Protein AF-A0A951EJZ8-F1 (afdb_monomer_lite)

pLDDT: mean 74.75, std 14.31, range [41.56, 90.31]

Sequence (87 aa):
LHVFDEQMQRAGFQLTRYADDWLCVCRTREEAERALASARAVLEGQLGLRIHPEKTRIVHVALLTELTTEFRQAVGGVMGVTASLST

Secondary structure (DSSP, 8-state):
-HHHHHHHHHTT-EEEEETTEEEEEESSHHHHHHHHHHHHHHHTTTS--EE-TTT-EEEEGGG--SS-TTGGGT-SS-EEEEEEEE-

Foldseek 3Di:
DVQLVVQLVVVVWDWDDDPQKIKTWAADPVRQVVSVVSSCCCQCVPVVWDWDPVQWDWAFVVPPPPPDPVVNVVDDGTIMIIIGIDD

Radius of gyration: 12.14 Å; chains: 1; bounding box: 29×28×28 Å

Structure (mmCIF, N/CA/C/O backbone):
data_AF-A0A951EJZ8-F1
#
_entry.id   AF-A0A951EJZ8-F1
#
loop_
_atom_site.group_PDB
_atom_site.id
_atom_site.type_symbol
_atom_site.label_atom_id
_atom_site.label_alt_id
_atom_site.label_comp_id
_atom_site.label_asym_id
_atom_site.label_entity_id
_atom_site.label_seq_id
_atom_site.pdbx_PDB_ins_code
_atom_site.Cartn_x
_atom_site.Cartn_y
_atom_site.Cartn_z
_atom_site.occupancy
_atom_site.B_iso_or_equiv
_atom_site.auth_seq_id
_atom_site.auth_comp_id
_atom_site.auth_asym_id
_atom_site.auth_atom_id
_atom_site.pdbx_PDB_model_num
ATOM 1 N N . LEU A 1 1 ? -7.719 -0.504 11.533 1.00 69.06 1 LEU A N 1
ATOM 2 C CA . LEU A 1 1 ? -7.210 -0.599 10.142 1.00 69.06 1 LEU A CA 1
ATOM 3 C C . LEU A 1 1 ? -8.024 -1.516 9.218 1.00 69.06 1 LEU A C 1
ATOM 5 O O . LEU A 1 1 ? -7.713 -1.566 8.040 1.00 69.06 1 LEU A O 1
ATOM 9 N N . HIS A 1 2 ? -9.108 -2.161 9.674 1.00 79.81 2 HIS A N 1
ATOM 10 C CA . HIS A 1 2 ? -9.902 -3.056 8.816 1.00 79.81 2 HIS A CA 1
ATOM 11 C C . HIS A 1 2 ? -10.457 -2.378 7.545 1.00 79.81 2 HIS A C 1
ATOM 13 O O . HIS A 1 2 ? -10.371 -2.942 6.463 1.00 79.81 2 HIS A O 1
ATOM 19 N N . VAL A 1 3 ? -10.916 -1.124 7.657 1.00 83.75 3 VAL A N 1
ATOM 20 C CA . VAL A 1 3 ? -11.406 -0.322 6.518 1.00 83.75 3 VAL A CA 1
ATOM 21 C C . VAL A 1 3 ? -10.329 -0.123 5.444 1.00 83.75 3 VAL A C 1
ATOM 23 O O . VAL A 1 3 ? -10.634 -0.156 4.258 1.00 83.75 3 VAL A O 1
ATOM 26 N N . PHE A 1 4 ? -9.063 0.050 5.838 1.00 86.19 4 PHE A N 1
ATOM 27 C CA . PHE A 1 4 ? -7.953 0.170 4.890 1.00 86.19 4 PHE A CA 1
ATOM 28 C C . PHE A 1 4 ? -7.737 -1.132 4.114 1.00 86.19 4 PHE A C 1
ATOM 30 O O . PHE A 1 4 ? -7.653 -1.099 2.887 1.0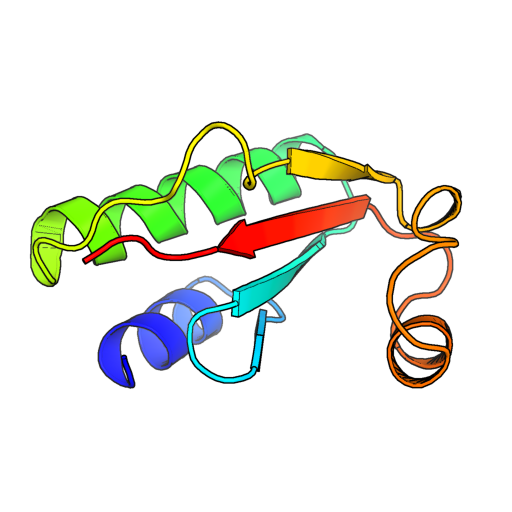0 86.19 4 PHE A O 1
ATOM 37 N N . ASP A 1 5 ? -7.725 -2.266 4.820 1.00 85.25 5 ASP A N 1
ATOM 38 C CA . ASP A 1 5 ? -7.549 -3.585 4.208 1.00 85.25 5 ASP A CA 1
ATOM 39 C C . ASP A 1 5 ? -8.660 -3.859 3.171 1.00 85.25 5 ASP A C 1
ATOM 41 O O . ASP A 1 5 ? -8.373 -4.247 2.038 1.00 85.25 5 ASP A O 1
ATOM 45 N N . GLU A 1 6 ? -9.922 -3.570 3.512 1.00 87.62 6 GLU A N 1
ATOM 46 C CA . GLU A 1 6 ? -11.059 -3.742 2.597 1.00 87.62 6 GLU A CA 1
ATOM 47 C C . GLU A 1 6 ? -10.976 -2.841 1.359 1.00 87.62 6 GLU A C 1
ATOM 49 O O . GLU A 1 6 ? -11.264 -3.286 0.248 1.00 87.62 6 GLU A O 1
ATOM 54 N N . GLN A 1 7 ? -10.598 -1.571 1.524 1.00 88.12 7 GLN A N 1
ATOM 55 C CA . GLN A 1 7 ? -10.511 -0.629 0.404 1.00 88.12 7 GLN A CA 1
ATOM 56 C C . GLN A 1 7 ? -9.387 -1.006 -0.561 1.00 88.12 7 GLN A C 1
ATOM 58 O O . GLN A 1 7 ? -9.586 -0.982 -1.776 1.00 88.12 7 GLN A O 1
ATOM 63 N N . MET A 1 8 ? -8.232 -1.422 -0.039 1.00 88.06 8 MET A N 1
ATOM 64 C CA . MET A 1 8 ? -7.118 -1.883 -0.869 1.00 88.06 8 MET A CA 1
ATOM 65 C C . MET A 1 8 ? -7.472 -3.171 -1.621 1.00 88.06 8 MET A C 1
ATOM 67 O O . MET A 1 8 ? -7.179 -3.279 -2.812 1.00 88.06 8 MET A O 1
ATOM 71 N N . GLN A 1 9 ? -8.177 -4.106 -0.976 1.00 87.56 9 GLN A N 1
ATOM 72 C CA . GLN A 1 9 ? -8.682 -5.311 -1.641 1.00 87.56 9 GLN A CA 1
ATOM 73 C C . GLN A 1 9 ? -9.722 -4.987 -2.723 1.00 87.56 9 GLN A C 1
ATOM 75 O O . GLN A 1 9 ? -9.652 -5.539 -3.820 1.00 87.56 9 GLN A O 1
ATOM 80 N N . ARG A 1 10 ? -10.652 -4.057 -2.464 1.00 87.56 10 ARG A N 1
ATOM 81 C CA . ARG A 1 10 ? -11.636 -3.590 -3.462 1.00 87.56 10 ARG A CA 1
ATOM 82 C C . ARG A 1 10 ? -10.981 -2.888 -4.649 1.00 87.56 10 ARG A C 1
ATOM 84 O O . ARG A 1 10 ? -11.473 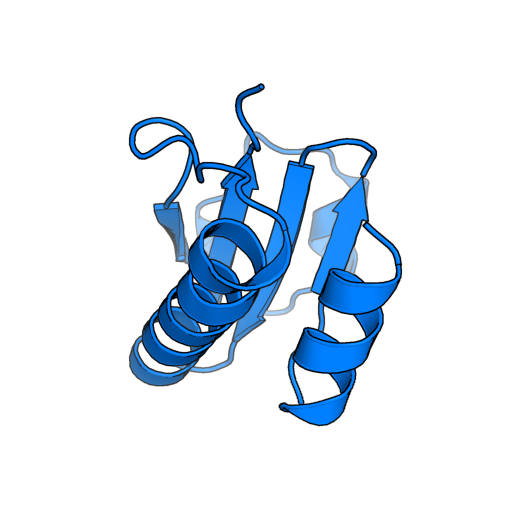-3.010 -5.766 1.00 87.56 10 ARG A O 1
ATOM 91 N N . ALA A 1 11 ? -9.868 -2.193 -4.422 1.00 85.38 11 ALA A N 1
ATOM 92 C CA . ALA A 1 11 ? -9.052 -1.597 -5.475 1.00 85.38 11 ALA A CA 1
ATOM 93 C C . ALA A 1 11 ? -8.213 -2.632 -6.260 1.00 85.38 11 ALA A C 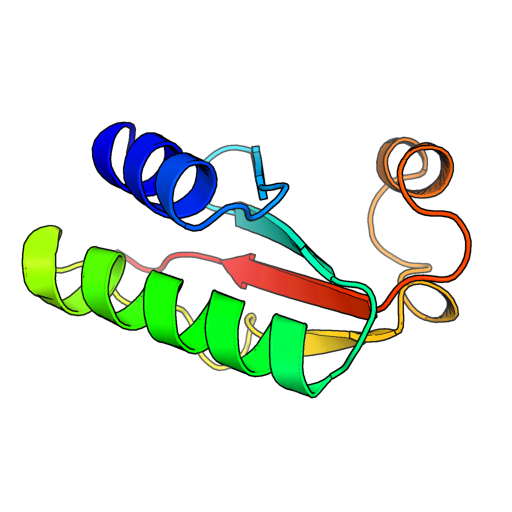1
ATOM 95 O O . ALA A 1 11 ? -7.544 -2.268 -7.226 1.00 85.38 11 ALA A O 1
ATOM 96 N N . GLY A 1 12 ? -8.271 -3.916 -5.884 1.00 85.56 12 GLY A N 1
ATOM 97 C CA . GLY A 1 12 ? -7.603 -5.019 -6.577 1.00 85.56 12 GLY A CA 1
ATOM 98 C C . GLY A 1 12 ? -6.151 -5.245 -6.153 1.00 85.56 12 GLY A C 1
ATOM 99 O O . GLY A 1 12 ? -5.428 -5.975 -6.830 1.00 85.56 12 GLY A O 1
ATOM 100 N N . PHE A 1 13 ? -5.708 -4.637 -5.051 1.00 86.38 13 PHE A N 1
ATOM 101 C CA . PHE A 1 13 ? -4.336 -4.761 -4.574 1.00 86.38 13 PHE A CA 1
ATOM 102 C C . PHE A 1 13 ? -4.157 -5.966 -3.648 1.00 86.38 13 PHE A C 1
ATOM 104 O O . PHE A 1 13 ? -4.944 -6.195 -2.727 1.00 86.38 13 PHE A O 1
ATOM 111 N N . GLN A 1 14 ? -3.071 -6.715 -3.855 1.00 82.50 14 GLN A N 1
ATOM 112 C CA . GLN A 1 14 ? -2.651 -7.768 -2.931 1.00 82.50 14 GLN A CA 1
ATOM 113 C C . GLN A 1 14 ? -1.847 -7.149 -1.786 1.00 82.50 14 GLN A C 1
ATOM 115 O O . GLN A 1 14 ? -0.640 -6.928 -1.900 1.00 82.50 14 GLN A O 1
ATOM 120 N N . LEU A 1 15 ? -2.556 -6.846 -0.698 1.00 84.50 15 LEU A N 1
ATOM 121 C CA . LEU A 1 15 ? -2.019 -6.254 0.521 1.00 84.50 15 LEU A CA 1
ATOM 122 C C . LEU A 1 15 ? -1.749 -7.337 1.576 1.00 84.50 15 LEU A C 1
ATOM 124 O O . LEU A 1 15 ? -2.638 -8.111 1.930 1.00 84.50 15 LEU A O 1
ATOM 128 N N . THR A 1 16 ? -0.543 -7.347 2.132 1.00 83.25 16 THR A N 1
ATOM 129 C CA . THR A 1 16 ? -0.180 -8.097 3.337 1.00 83.25 16 THR A CA 1
ATOM 130 C C . THR A 1 16 ? 0.161 -7.101 4.433 1.00 83.25 16 THR A C 1
ATOM 132 O O . THR A 1 16 ? 1.057 -6.282 4.262 1.00 83.25 16 THR A O 1
ATOM 135 N N . ARG A 1 17 ? -0.543 -7.154 5.564 1.00 82.38 17 ARG A N 1
ATOM 136 C CA . ARG A 1 17 ? -0.325 -6.245 6.695 1.00 82.38 17 ARG A CA 1
ATOM 137 C C . ARG A 1 17 ? 0.180 -7.009 7.912 1.00 82.38 17 ARG A C 1
ATOM 139 O O . ARG A 1 17 ? -0.362 -8.059 8.249 1.00 82.38 17 ARG A O 1
ATOM 146 N N . TYR A 1 18 ? 1.180 -6.451 8.581 1.00 76.75 18 TYR A N 1
ATOM 147 C CA . TYR A 1 18 ? 1.747 -6.938 9.828 1.00 76.75 18 TYR A CA 1
ATOM 148 C C . TYR A 1 18 ? 1.744 -5.804 10.859 1.00 76.75 18 TYR A C 1
ATOM 150 O O . TYR A 1 18 ? 2.544 -4.878 10.781 1.00 76.75 18 TYR A O 1
ATOM 158 N N . ALA A 1 19 ? 0.811 -5.855 11.815 1.00 80.56 19 ALA A N 1
ATOM 159 C CA . ALA A 1 19 ? 0.539 -4.754 12.746 1.00 80.56 19 ALA A CA 1
ATOM 160 C C . ALA A 1 19 ? 0.322 -3.407 12.013 1.00 80.56 19 ALA A C 1
ATOM 162 O O . ALA A 1 19 ? -0.688 -3.265 11.308 1.00 80.56 19 ALA A O 1
ATOM 163 N N . ASP A 1 20 ? 1.256 -2.468 12.180 1.00 75.94 20 ASP A N 1
ATOM 164 C CA . ASP A 1 20 ? 1.254 -1.124 11.587 1.00 75.94 20 ASP A CA 1
ATOM 165 C C . ASP A 1 20 ? 2.017 -1.046 10.253 1.00 75.94 20 ASP A C 1
ATOM 167 O O . ASP A 1 20 ? 1.917 -0.047 9.538 1.00 75.94 20 ASP A O 1
ATOM 171 N N . ASP A 1 21 ? 2.752 -2.101 9.896 1.00 79.38 21 ASP A N 1
ATOM 172 C CA . ASP A 1 21 ? 3.489 -2.210 8.640 1.00 79.38 21 ASP A CA 1
ATOM 173 C C . ASP A 1 21 ? 2.658 -2.947 7.592 1.00 79.38 21 ASP A C 1
ATOM 175 O O . ASP A 1 21 ? 1.923 -3.890 7.890 1.00 79.38 21 ASP A O 1
ATOM 179 N N . TRP A 1 22 ? 2.774 -2.545 6.331 1.00 83.50 22 TRP A N 1
ATOM 180 C CA . TRP A 1 22 ? 2.106 -3.227 5.232 1.00 83.50 22 TRP A CA 1
ATOM 181 C C . TRP A 1 22 ? 2.956 -3.280 3.967 1.00 83.50 22 TRP A C 1
ATOM 183 O O . TRP A 1 22 ? 3.786 -2.414 3.688 1.00 83.50 22 TRP A O 1
ATOM 193 N N . LEU A 1 23 ? 2.708 -4.329 3.191 1.00 83.25 23 LEU A N 1
ATOM 194 C CA . LEU A 1 23 ? 3.336 -4.626 1.920 1.00 83.25 23 LEU A CA 1
ATOM 195 C C . LEU A 1 23 ? 2.250 -4.787 0.857 1.00 83.25 23 LEU A C 1
ATOM 197 O O . LEU A 1 23 ? 1.306 -5.551 1.039 1.00 83.25 23 LEU A O 1
ATOM 201 N N . CYS A 1 24 ? 2.398 -4.104 -0.271 1.00 85.06 24 CYS A N 1
ATOM 202 C CA . CYS A 1 24 ? 1.562 -4.297 -1.447 1.00 85.06 24 CYS A CA 1
ATOM 203 C C . CYS A 1 24 ? 2.421 -4.756 -2.619 1.00 85.06 24 CYS A C 1
ATOM 205 O O . CYS A 1 24 ? 3.409 -4.111 -2.960 1.00 85.06 24 CYS A O 1
ATOM 207 N N . VAL A 1 25 ? 2.027 -5.843 -3.267 1.00 82.50 25 VAL A N 1
ATOM 208 C CA . VAL A 1 25 ? 2.752 -6.409 -4.407 1.00 82.50 25 VAL A CA 1
ATOM 209 C C . VAL A 1 25 ? 2.097 -5.958 -5.708 1.00 82.50 25 VAL A C 1
ATOM 211 O O . VAL A 1 25 ? 0.884 -6.064 -5.859 1.00 82.50 25 VAL A O 1
ATOM 214 N N . CYS A 1 26 ? 2.894 -5.450 -6.645 1.00 84.00 26 CYS A N 1
ATOM 215 C CA . CYS A 1 26 ? 2.457 -4.889 -7.923 1.00 84.00 26 CYS A CA 1
ATOM 216 C C . CYS A 1 26 ? 3.329 -5.406 -9.077 1.00 84.00 26 CYS A C 1
ATOM 218 O O . CYS A 1 26 ? 4.504 -5.721 -8.896 1.00 84.00 26 CYS A O 1
ATOM 220 N N . ARG A 1 27 ? 2.787 -5.480 -10.294 1.00 80.94 27 ARG A N 1
ATOM 221 C CA . ARG A 1 27 ? 3.551 -5.963 -11.458 1.00 80.94 27 ARG A CA 1
ATOM 222 C C . ARG A 1 27 ? 4.406 -4.866 -12.069 1.00 80.94 27 ARG A C 1
ATOM 224 O O . ARG A 1 27 ? 5.493 -5.152 -12.562 1.00 80.94 27 ARG A O 1
ATOM 231 N N . THR A 1 28 ? 3.929 -3.624 -12.020 1.00 83.19 28 THR A N 1
ATOM 232 C CA . THR A 1 28 ? 4.641 -2.466 -12.567 1.00 83.19 28 THR A CA 1
ATOM 233 C C . THR A 1 28 ? 4.826 -1.367 -11.530 1.00 83.19 28 THR A C 1
ATOM 235 O O . THR A 1 28 ? 4.192 -1.355 -10.469 1.00 83.19 28 THR A O 1
ATOM 238 N N . ARG A 1 29 ? 5.706 -0.415 -11.849 1.00 82.94 29 ARG A N 1
ATOM 239 C CA . ARG A 1 29 ? 5.933 0.760 -11.010 1.00 82.94 29 ARG A CA 1
ATOM 240 C C . ARG A 1 29 ? 4.684 1.630 -10.930 1.00 82.94 29 ARG A C 1
ATOM 242 O O . ARG A 1 29 ? 4.347 2.103 -9.853 1.00 82.94 29 ARG A O 1
ATOM 249 N N . GLU A 1 30 ? 3.985 1.800 -12.045 1.00 86.31 30 GLU A N 1
ATOM 250 C CA . GLU A 1 30 ? 2.760 2.595 -12.121 1.00 86.31 30 GLU A CA 1
ATOM 251 C C . GLU A 1 30 ? 1.665 1.990 -11.236 1.00 86.31 30 GLU A C 1
ATOM 253 O O . GLU A 1 30 ? 0.950 2.709 -10.544 1.00 86.31 30 GLU A O 1
ATOM 258 N N . GLU A 1 31 ? 1.546 0.658 -11.201 1.00 85.50 31 GLU A N 1
ATOM 259 C CA . GLU A 1 31 ? 0.655 -0.028 -10.262 1.00 85.50 31 GLU A CA 1
ATOM 260 C C . GLU A 1 31 ? 1.036 0.234 -8.805 1.00 85.50 31 GLU A C 1
ATOM 262 O O . GLU A 1 31 ? 0.159 0.535 -7.997 1.00 85.50 31 GLU A O 1
ATOM 267 N N . ALA A 1 32 ? 2.329 0.183 -8.483 1.00 86.50 32 ALA A N 1
ATOM 268 C CA . ALA A 1 32 ? 2.830 0.470 -7.144 1.00 86.50 32 ALA A CA 1
ATOM 269 C C . ALA A 1 32 ? 2.553 1.925 -6.720 1.00 86.50 32 ALA A C 1
ATOM 271 O O . ALA A 1 32 ? 2.138 2.185 -5.590 1.00 86.50 32 ALA A O 1
ATOM 272 N N . GLU A 1 33 ? 2.715 2.881 -7.634 1.00 89.50 33 GLU A N 1
ATOM 273 C CA . GLU A 1 33 ? 2.390 4.289 -7.395 1.00 89.50 33 GLU A CA 1
ATOM 274 C C . GLU A 1 33 ? 0.880 4.486 -7.184 1.00 89.50 33 GLU A C 1
ATOM 276 O O . GLU A 1 33 ? 0.480 5.188 -6.252 1.00 89.50 33 GLU A O 1
ATOM 281 N N . ARG A 1 34 ? 0.028 3.799 -7.961 1.00 90.12 34 ARG A N 1
ATOM 282 C CA . ARG A 1 34 ? -1.432 3.793 -7.745 1.00 90.12 34 ARG A CA 1
ATOM 283 C C . ARG A 1 34 ? -1.828 3.169 -6.410 1.00 90.12 34 ARG A C 1
ATOM 285 O O . ARG A 1 34 ? -2.728 3.690 -5.748 1.00 90.12 34 ARG A O 1
ATOM 292 N N . ALA A 1 35 ? -1.168 2.087 -6.001 1.00 88.62 35 ALA A N 1
ATOM 293 C CA . ALA A 1 35 ? -1.395 1.455 -4.705 1.00 88.62 35 ALA A CA 1
ATOM 294 C C . ALA A 1 35 ? -1.055 2.419 -3.564 1.00 88.62 35 ALA A C 1
ATOM 296 O O . ALA A 1 35 ? -1.861 2.616 -2.657 1.00 88.62 35 ALA A O 1
ATOM 297 N N . LEU A 1 36 ? 0.098 3.090 -3.645 1.00 89.12 36 LEU A N 1
ATOM 298 C CA . LEU A 1 36 ? 0.514 4.077 -2.652 1.00 89.12 36 LEU A CA 1
ATOM 299 C C . LEU A 1 36 ? -0.438 5.282 -2.597 1.00 89.12 36 LEU A C 1
ATOM 301 O O . LEU A 1 36 ? -0.780 5.742 -1.509 1.00 89.12 36 LEU A O 1
ATOM 305 N N . ALA A 1 37 ? -0.892 5.780 -3.749 1.00 90.31 37 ALA A N 1
ATOM 306 C CA . ALA A 1 37 ? -1.861 6.873 -3.815 1.00 90.31 37 ALA A CA 1
ATOM 307 C C . ALA A 1 37 ? -3.214 6.480 -3.195 1.00 90.31 37 ALA A C 1
ATOM 309 O O . ALA A 1 37 ? -3.777 7.240 -2.408 1.00 90.31 37 ALA A O 1
ATOM 310 N N . SER A 1 38 ? -3.699 5.271 -3.493 1.00 89.88 38 SER A N 1
ATOM 311 C CA . SER A 1 38 ? -4.934 4.726 -2.909 1.00 89.88 38 SER A CA 1
ATOM 312 C C . SER A 1 38 ? -4.803 4.572 -1.395 1.00 89.88 38 SER A C 1
ATOM 314 O O . SER A 1 38 ? -5.693 4.973 -0.646 1.00 89.88 38 SER A O 1
ATOM 316 N N . ALA A 1 39 ? -3.653 4.073 -0.935 1.00 88.44 39 ALA A N 1
ATOM 317 C CA . ALA A 1 39 ? -3.371 3.937 0.482 1.00 88.44 39 ALA A CA 1
ATOM 318 C C . ALA A 1 39 ? -3.367 5.290 1.200 1.00 88.44 39 ALA A C 1
ATOM 320 O O . ALA A 1 39 ? -4.003 5.415 2.244 1.00 88.44 39 ALA A O 1
ATOM 321 N N . ARG A 1 40 ? -2.730 6.320 0.624 1.00 88.88 40 ARG A N 1
ATOM 322 C CA . ARG A 1 40 ? -2.772 7.690 1.165 1.00 88.88 40 ARG A CA 1
ATOM 323 C C . ARG A 1 40 ? -4.194 8.219 1.262 1.00 88.88 40 ARG A C 1
ATOM 325 O O . ARG A 1 40 ? -4.575 8.717 2.313 1.00 88.88 40 ARG A O 1
ATOM 332 N N . ALA A 1 41 ? -4.990 8.070 0.205 1.00 89.56 41 ALA A N 1
ATOM 333 C CA . ALA A 1 41 ? -6.362 8.569 0.186 1.00 89.56 41 ALA A CA 1
ATOM 334 C C . ALA A 1 41 ? -7.219 7.973 1.317 1.00 89.56 41 ALA A C 1
ATOM 336 O O . ALA A 1 41 ? -8.007 8.685 1.939 1.00 89.56 41 ALA A O 1
ATOM 337 N N . VAL A 1 42 ? -7.044 6.683 1.619 1.00 87.75 42 VAL A N 1
ATOM 338 C CA . VAL A 1 42 ? -7.788 6.014 2.696 1.00 87.75 42 VAL A CA 1
ATOM 339 C C . VAL A 1 42 ? -7.202 6.341 4.071 1.00 87.75 42 VAL A C 1
ATOM 341 O O . VAL A 1 42 ? -7.937 6.740 4.973 1.00 87.75 42 VAL A O 1
ATOM 344 N N . LEU A 1 43 ? -5.887 6.194 4.244 1.00 86.25 43 LEU A N 1
ATOM 345 C CA . LEU A 1 43 ? -5.225 6.372 5.537 1.00 86.25 43 LEU A CA 1
ATOM 346 C C . LEU A 1 43 ? -5.271 7.830 5.998 1.00 86.25 43 LEU A C 1
ATOM 348 O O . LEU A 1 43 ? -5.754 8.099 7.095 1.00 86.25 43 LEU A O 1
ATOM 352 N N . GLU A 1 44 ? -4.844 8.765 5.151 1.00 87.75 44 GLU A N 1
ATOM 353 C CA . GLU A 1 44 ? -4.777 10.188 5.498 1.00 87.75 44 GLU A CA 1
ATOM 354 C C . GLU A 1 44 ? -6.157 10.848 5.410 1.00 87.75 44 GLU A C 1
ATOM 356 O O . GLU A 1 44 ? -6.492 11.686 6.244 1.00 87.75 44 GLU A O 1
ATOM 361 N N . GLY A 1 45 ? -6.978 10.457 4.429 1.00 84.25 45 GLY A N 1
ATOM 362 C CA . GLY A 1 45 ? -8.283 11.077 4.192 1.00 84.25 45 GLY A CA 1
ATOM 363 C C . GLY A 1 45 ? -9.400 10.578 5.109 1.00 84.25 45 GLY A C 1
ATOM 364 O O . GLY A 1 45 ? -10.189 11.383 5.595 1.00 84.25 45 GLY A O 1
ATOM 365 N N . GLN A 1 46 ? -9.495 9.264 5.342 1.00 82.38 46 GLN A N 1
ATOM 366 C CA . GLN A 1 46 ? -10.616 8.676 6.094 1.00 82.38 46 GLN A CA 1
ATOM 367 C C . GLN A 1 46 ? -10.248 8.320 7.532 1.00 82.38 46 GLN A C 1
ATOM 369 O O . GLN A 1 46 ? -11.082 8.440 8.426 1.00 82.38 46 GLN A O 1
ATOM 374 N N . LEU A 1 47 ? -9.020 7.849 7.754 1.00 82.44 47 LEU A N 1
ATOM 375 C CA . LEU A 1 47 ? -8.583 7.349 9.059 1.00 82.44 47 LEU A CA 1
ATOM 376 C C . LEU A 1 47 ? -7.767 8.379 9.850 1.00 82.44 47 LEU A C 1
ATOM 378 O O . LEU A 1 47 ? -7.513 8.157 11.030 1.00 82.44 47 LEU A O 1
ATOM 382 N N . GLY A 1 48 ? -7.366 9.492 9.223 1.00 81.44 48 GLY A N 1
ATOM 383 C CA . GLY A 1 48 ? -6.522 10.518 9.843 1.00 81.44 48 GLY A CA 1
ATOM 384 C C . GLY A 1 48 ? -5.107 10.035 10.185 1.00 81.44 48 GLY A C 1
ATOM 385 O O . GLY A 1 48 ? -4.411 10.689 10.955 1.00 81.44 48 GLY A O 1
ATOM 386 N N . LEU A 1 49 ? -4.683 8.897 9.629 1.00 84.88 49 LEU A N 1
ATOM 387 C CA . LEU A 1 49 ? -3.377 8.286 9.859 1.00 84.88 49 LEU A CA 1
ATOM 388 C C . LEU A 1 49 ? -2.372 8.782 8.826 1.00 84.88 49 LEU A C 1
ATOM 390 O O . LEU A 1 49 ? -2.706 8.947 7.653 1.00 84.88 49 LEU A O 1
ATOM 394 N N . ARG A 1 50 ? -1.114 8.963 9.234 1.00 81.44 50 ARG A N 1
ATOM 395 C CA . ARG A 1 50 ? -0.044 9.383 8.322 1.00 81.44 50 ARG A CA 1
ATOM 396 C C . ARG A 1 50 ? 0.871 8.229 7.963 1.00 81.44 50 ARG A C 1
ATOM 398 O O . ARG A 1 50 ? 1.372 7.507 8.824 1.00 81.44 50 ARG A O 1
ATOM 405 N N . ILE A 1 51 ? 1.146 8.120 6.669 1.00 82.88 51 ILE A N 1
ATOM 406 C CA . ILE A 1 51 ? 2.168 7.222 6.143 1.00 82.88 51 ILE A CA 1
ATOM 407 C C . ILE A 1 51 ? 3.545 7.824 6.430 1.00 82.88 51 ILE A C 1
ATOM 409 O O . ILE A 1 51 ? 3.819 8.948 6.004 1.00 82.88 51 ILE A O 1
ATOM 413 N N . HIS A 1 52 ? 4.431 7.071 7.091 1.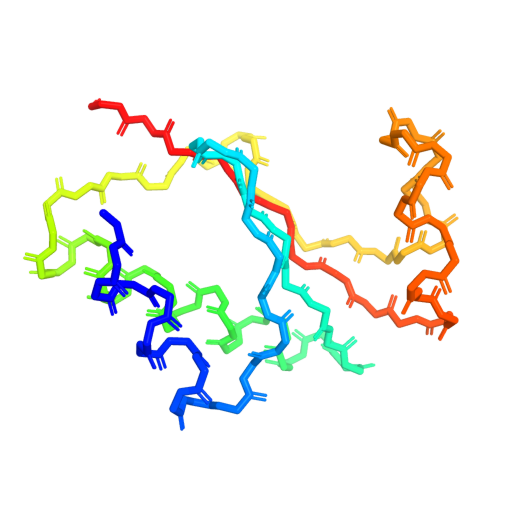00 79.31 52 HIS A N 1
ATOM 414 C CA . HIS A 1 52 ? 5.801 7.519 7.335 1.00 79.31 52 HIS A CA 1
ATOM 415 C C . HIS A 1 52 ? 6.576 7.610 6.009 1.00 79.31 52 HIS A C 1
ATOM 417 O O . HIS A 1 52 ? 6.874 6.569 5.412 1.00 79.31 52 HIS A O 1
ATOM 423 N N . PRO A 1 53 ? 6.965 8.812 5.540 1.00 74.31 53 PRO A N 1
ATOM 424 C CA . PRO A 1 53 ? 7.607 8.974 4.235 1.00 74.31 53 PRO A CA 1
ATOM 425 C C . PRO A 1 53 ? 8.995 8.323 4.175 1.00 74.31 53 PRO A C 1
ATOM 427 O O . PRO A 1 53 ? 9.396 7.841 3.124 1.00 74.31 53 PRO A O 1
ATOM 430 N N . GLU A 1 54 ? 9.712 8.253 5.297 1.00 73.06 54 GLU A N 1
ATOM 431 C CA . GLU A 1 54 ? 11.067 7.687 5.349 1.00 73.06 54 GLU A CA 1
ATOM 432 C C . GLU A 1 54 ? 11.079 6.154 5.293 1.00 73.06 54 GLU A C 1
ATOM 434 O O . GLU A 1 54 ? 11.974 5.556 4.686 1.00 73.06 54 GLU A O 1
ATOM 439 N N . LYS A 1 55 ? 10.055 5.528 5.889 1.00 73.50 55 LYS A N 1
ATOM 440 C CA . LYS A 1 55 ? 9.852 4.072 5.895 1.00 73.50 55 LYS A CA 1
ATOM 441 C C . LYS A 1 55 ? 9.097 3.570 4.664 1.00 73.50 55 LYS A C 1
ATOM 443 O O . LYS A 1 55 ? 9.116 2.375 4.385 1.00 73.50 55 LYS A O 1
ATOM 448 N N . THR A 1 56 ? 8.440 4.466 3.927 1.00 80.69 56 THR A N 1
ATOM 449 C CA . THR A 1 56 ? 7.612 4.099 2.778 1.00 80.69 56 THR A CA 1
ATOM 450 C C . THR A 1 56 ? 8.387 4.188 1.483 1.00 80.69 56 THR A C 1
ATOM 452 O O . THR A 1 56 ? 8.838 5.264 1.095 1.00 80.69 56 THR A O 1
ATOM 455 N N . ARG A 1 57 ? 8.539 3.059 0.790 1.00 80.12 57 ARG A N 1
ATOM 456 C CA . ARG A 1 57 ? 9.314 2.985 -0.451 1.00 80.12 57 ARG A CA 1
ATOM 457 C C . ARG A 1 57 ? 8.670 2.036 -1.448 1.00 80.12 57 ARG A C 1
ATOM 459 O O . ARG A 1 57 ? 8.167 0.973 -1.091 1.00 80.12 57 ARG A O 1
ATOM 466 N N . ILE A 1 58 ? 8.750 2.423 -2.717 1.00 83.88 58 ILE A N 1
ATOM 467 C CA . ILE A 1 58 ? 8.499 1.532 -3.847 1.00 83.88 58 ILE A CA 1
ATOM 468 C C . ILE A 1 58 ? 9.835 0.897 -4.205 1.00 83.88 58 ILE A C 1
ATOM 470 O O . ILE A 1 58 ? 10.774 1.595 -4.591 1.00 83.88 58 ILE A O 1
ATOM 474 N N . VAL A 1 59 ? 9.925 -0.415 -4.055 1.00 78.50 59 VAL A N 1
ATOM 475 C CA . VAL A 1 59 ? 11.152 -1.182 -4.257 1.00 78.50 59 VAL A CA 1
ATOM 476 C C . VAL A 1 59 ? 10.899 -2.339 -5.210 1.00 78.50 59 VAL A C 1
ATOM 478 O O . VAL A 1 59 ? 9.790 -2.854 -5.330 1.00 78.50 59 VAL A O 1
ATOM 481 N N . HIS A 1 60 ? 11.942 -2.763 -5.914 1.00 70.62 60 HIS A N 1
ATOM 482 C CA . HIS A 1 60 ? 11.884 -4.013 -6.658 1.00 70.62 60 HIS A CA 1
ATOM 483 C C . HIS A 1 60 ? 12.029 -5.170 -5.663 1.00 70.62 60 HIS A C 1
ATOM 485 O O . HIS A 1 60 ? 12.963 -5.144 -4.860 1.00 70.62 60 HIS A O 1
ATOM 491 N N . VAL A 1 61 ? 11.165 -6.193 -5.705 1.00 63.53 61 VAL A N 1
ATOM 492 C CA . VAL A 1 61 ? 11.229 -7.306 -4.730 1.00 63.53 61 VAL A CA 1
ATOM 493 C C . VAL A 1 61 ? 12.586 -8.007 -4.747 1.00 63.53 61 VAL A C 1
ATOM 495 O O . VAL A 1 61 ? 13.048 -8.472 -3.712 1.00 63.53 61 VAL A O 1
ATOM 498 N N . ALA A 1 62 ? 13.278 -8.019 -5.890 1.00 60.16 62 ALA A N 1
ATOM 499 C CA . ALA A 1 62 ? 14.630 -8.579 -5.984 1.00 60.1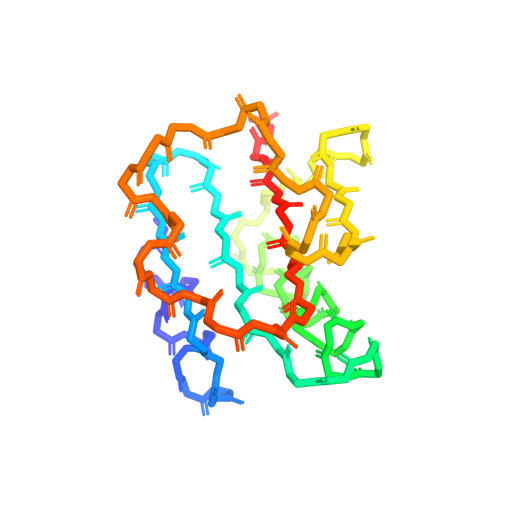6 62 ALA A CA 1
ATOM 500 C C . ALA A 1 62 ? 15.653 -7.925 -5.025 1.00 60.16 62 ALA A C 1
ATOM 502 O O . ALA A 1 62 ? 16.684 -8.530 -4.752 1.00 60.16 62 ALA A O 1
ATOM 503 N N . LEU A 1 63 ? 15.373 -6.717 -4.522 1.00 55.84 63 LEU A N 1
ATOM 504 C CA . LEU A 1 63 ? 16.230 -5.956 -3.605 1.00 55.84 63 LEU A CA 1
ATOM 505 C C . LEU A 1 63 ? 15.741 -5.997 -2.143 1.00 55.84 63 LEU A C 1
ATOM 507 O O . LEU A 1 63 ? 16.389 -5.424 -1.274 1.00 55.84 63 LEU A O 1
ATOM 511 N N . LEU A 1 64 ? 14.622 -6.671 -1.846 1.00 59.16 64 LEU A N 1
ATOM 512 C CA . LEU A 1 64 ? 14.098 -6.854 -0.484 1.00 59.16 64 LEU A CA 1
ATOM 513 C C . LEU A 1 64 ? 14.825 -8.001 0.239 1.00 59.16 64 LEU A C 1
ATOM 515 O O . LEU A 1 64 ? 14.212 -8.963 0.691 1.00 59.16 64 LEU A O 1
ATOM 519 N N . THR A 1 65 ? 16.153 -7.935 0.326 1.00 50.97 65 THR A N 1
ATOM 520 C CA . THR A 1 65 ? 16.965 -8.965 0.998 1.00 50.97 65 THR A CA 1
ATOM 521 C C . THR A 1 65 ? 16.947 -8.869 2.526 1.00 50.97 65 THR A C 1
ATOM 523 O O . THR A 1 65 ? 17.376 -9.813 3.182 1.00 50.97 65 THR A O 1
ATOM 526 N N . GLU A 1 66 ? 16.450 -7.766 3.094 1.00 50.97 66 GLU A N 1
ATOM 527 C CA . GLU A 1 66 ? 16.512 -7.480 4.540 1.00 50.97 66 GLU A CA 1
ATOM 528 C C . GLU A 1 66 ? 15.182 -7.648 5.297 1.00 50.97 66 GLU A C 1
ATOM 530 O O . GLU A 1 66 ? 15.169 -7.553 6.522 1.00 50.97 66 GLU A O 1
ATOM 535 N N . LEU A 1 67 ? 14.069 -7.942 4.616 1.00 52.50 67 LEU A N 1
ATOM 536 C CA . LEU A 1 67 ? 12.807 -8.288 5.280 1.00 52.50 67 LEU A CA 1
ATOM 537 C C . LEU A 1 67 ? 12.586 -9.804 5.177 1.00 52.50 67 LEU A C 1
ATOM 539 O O . LEU A 1 67 ? 12.730 -10.392 4.110 1.00 52.50 67 LEU A O 1
ATOM 543 N N . THR A 1 68 ? 12.332 -10.409 6.337 1.00 46.69 68 THR A N 1
ATOM 544 C CA . THR A 1 68 ? 12.183 -11.837 6.669 1.00 46.69 68 THR A CA 1
ATOM 545 C C . THR A 1 68 ? 11.900 -12.822 5.516 1.00 46.69 68 THR A C 1
ATOM 547 O O . THR A 1 68 ? 11.047 -12.618 4.655 1.00 46.69 68 THR A O 1
ATOM 550 N N . THR A 1 69 ? 12.577 -13.979 5.569 1.00 47.00 69 THR A N 1
ATOM 551 C CA . THR A 1 69 ? 12.507 -15.130 4.639 1.00 47.00 69 THR A CA 1
ATOM 552 C C . THR A 1 69 ? 11.088 -15.553 4.220 1.00 47.00 69 THR A C 1
ATOM 554 O O . THR A 1 69 ? 10.908 -16.077 3.122 1.00 47.00 69 THR A O 1
ATOM 557 N N . GLU A 1 70 ? 10.080 -15.294 5.051 1.00 50.53 70 GLU A N 1
ATOM 558 C CA . GLU A 1 70 ? 8.665 -15.615 4.819 1.00 50.53 70 GLU A CA 1
ATOM 559 C C . GLU A 1 70 ? 8.051 -14.831 3.644 1.00 50.53 70 GLU A C 1
ATOM 561 O O . GLU A 1 70 ? 7.226 -15.370 2.908 1.00 50.53 70 GLU A O 1
ATOM 566 N N . PHE A 1 71 ? 8.504 -13.599 3.383 1.00 52.38 71 PHE A N 1
ATOM 567 C CA . PHE A 1 71 ? 7.981 -12.787 2.278 1.00 52.38 71 PHE A CA 1
ATOM 568 C C . PHE A 1 71 ? 8.498 -13.233 0.906 1.00 52.38 71 PHE A C 1
ATOM 570 O O . PHE A 1 71 ? 7.811 -13.060 -0.099 1.00 52.38 71 PHE A O 1
ATOM 577 N N . ARG A 1 72 ? 9.677 -13.864 0.834 1.00 47.84 72 ARG A N 1
ATOM 578 C CA . AR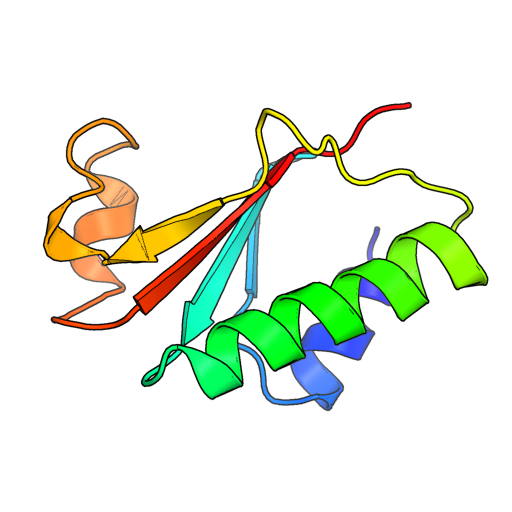G A 1 72 ? 10.329 -14.223 -0.438 1.00 47.84 72 ARG A CA 1
ATOM 579 C C . ARG A 1 72 ? 9.546 -15.260 -1.255 1.00 47.84 72 ARG A C 1
ATOM 581 O O . ARG A 1 72 ? 9.657 -15.263 -2.478 1.00 47.84 72 ARG A O 1
ATOM 588 N N . GLN A 1 73 ? 8.752 -16.121 -0.610 1.00 44.00 73 GLN A N 1
ATOM 589 C CA . GLN A 1 73 ? 7.941 -17.137 -1.301 1.00 44.00 73 GLN A CA 1
ATOM 590 C C . GLN A 1 73 ? 6.683 -16.571 -1.974 1.00 44.00 73 GLN A C 1
ATOM 592 O O . GLN A 1 73 ? 6.195 -17.173 -2.928 1.00 44.00 73 GLN A O 1
ATOM 597 N N . ALA A 1 74 ? 6.172 -15.421 -1.527 1.00 48.22 74 ALA A N 1
ATOM 598 C CA . ALA A 1 74 ? 4.933 -14.851 -2.059 1.00 48.22 74 ALA A CA 1
ATOM 599 C C . ALA A 1 74 ? 5.132 -14.058 -3.364 1.00 48.22 74 ALA A C 1
ATOM 601 O O . ALA A 1 74 ? 4.170 -13.794 -4.082 1.00 48.22 74 ALA A O 1
ATOM 602 N N . VAL A 1 75 ? 6.369 -13.668 -3.687 1.00 49.38 75 VAL A N 1
ATOM 603 C CA . VAL A 1 75 ? 6.650 -12.661 -4.717 1.00 49.38 75 VAL A CA 1
ATOM 604 C C . VAL A 1 75 ? 7.757 -13.085 -5.678 1.00 49.38 75 VAL A C 1
ATOM 606 O O . VAL A 1 75 ? 8.925 -12.732 -5.538 1.00 49.38 75 VAL A O 1
ATOM 609 N N . GLY A 1 76 ? 7.372 -13.824 -6.717 1.00 41.56 76 GLY A N 1
ATOM 610 C CA . GLY A 1 76 ? 8.223 -14.065 -7.880 1.00 41.56 76 GLY A CA 1
ATOM 611 C C . GLY A 1 76 ? 8.327 -12.817 -8.764 1.00 41.56 76 GLY A C 1
ATOM 612 O O . GLY A 1 76 ? 7.388 -12.500 -9.481 1.00 41.56 76 GLY A O 1
ATOM 613 N N . GLY A 1 77 ? 9.465 -12.113 -8.729 1.00 48.34 77 GLY A N 1
ATOM 614 C CA . GLY A 1 77 ? 9.868 -11.151 -9.773 1.00 48.34 77 GLY A CA 1
ATOM 615 C C . GLY A 1 77 ? 9.031 -9.869 -9.930 1.00 48.34 77 GLY A C 1
ATOM 616 O O . GLY A 1 77 ? 9.023 -9.290 -11.009 1.00 48.34 77 GLY A O 1
ATOM 617 N N . VAL A 1 78 ? 8.331 -9.427 -8.888 1.00 58.19 78 VAL A N 1
ATOM 618 C CA . VAL A 1 78 ? 7.351 -8.320 -8.922 1.00 58.19 78 VAL A CA 1
ATOM 619 C C . VAL A 1 78 ? 7.864 -7.061 -8.198 1.00 58.19 78 VAL A C 1
ATOM 621 O O . VAL A 1 78 ? 8.815 -7.124 -7.424 1.00 58.19 78 VAL A O 1
ATOM 624 N N . MET A 1 79 ? 7.292 -5.881 -8.453 1.00 59.56 79 MET A N 1
ATOM 625 C CA . MET A 1 79 ? 7.569 -4.672 -7.658 1.00 59.56 79 MET A CA 1
ATOM 626 C C . MET A 1 79 ? 6.732 -4.678 -6.371 1.00 59.56 79 MET A C 1
ATOM 628 O O . MET A 1 79 ? 5.650 -5.253 -6.324 1.00 59.56 79 MET A O 1
ATOM 632 N N . GLY A 1 80 ? 7.223 -4.051 -5.304 1.00 62.12 80 GLY A N 1
ATOM 633 C CA . GLY A 1 80 ? 6.539 -3.989 -4.013 1.00 62.12 80 GLY A CA 1
ATOM 634 C C . GLY A 1 80 ? 6.518 -2.576 -3.439 1.00 62.12 80 GLY A C 1
ATOM 635 O O . GLY A 1 80 ? 7.487 -1.828 -3.565 1.00 62.12 80 GLY A O 1
ATOM 636 N N . VAL A 1 81 ? 5.418 -2.209 -2.789 1.00 70.38 81 VAL A N 1
ATOM 637 C CA . VAL A 1 81 ? 5.318 -1.034 -1.919 1.00 70.38 81 VAL A CA 1
ATOM 638 C C . VAL A 1 81 ? 5.410 -1.524 -0.489 1.00 70.38 81 VAL A C 1
ATOM 640 O O . VAL A 1 81 ? 4.578 -2.320 -0.070 1.00 70.38 81 VAL A O 1
ATOM 643 N N . THR A 1 82 ? 6.398 -1.044 0.254 1.00 70.00 82 THR A N 1
ATOM 644 C CA . THR A 1 82 ? 6.473 -1.221 1.707 1.00 70.00 82 THR A CA 1
ATOM 645 C C . THR A 1 82 ? 6.171 0.109 2.369 1.00 70.00 82 THR A C 1
ATOM 647 O O . THR A 1 82 ? 6.640 1.144 1.891 1.00 70.00 82 THR A O 1
ATOM 650 N N . ALA A 1 83 ? 5.397 0.098 3.448 1.00 67.38 83 ALA A N 1
ATOM 651 C CA . ALA A 1 83 ? 5.070 1.293 4.207 1.00 67.38 83 ALA A CA 1
ATOM 652 C C . ALA A 1 83 ? 4.802 0.965 5.675 1.00 67.38 83 ALA A C 1
ATOM 654 O O . ALA A 1 83 ? 4.351 -0.125 6.018 1.00 67.38 83 ALA A O 1
ATOM 655 N N . SER A 1 84 ? 5.065 1.954 6.521 1.00 65.94 84 SER A N 1
ATOM 656 C CA . SER A 1 84 ? 4.884 1.895 7.970 1.00 65.94 84 SER A CA 1
ATOM 657 C C . SER A 1 84 ? 4.003 3.065 8.392 1.00 65.94 84 SER A C 1
ATOM 659 O O . SER A 1 84 ? 4.114 4.160 7.821 1.00 65.94 84 SER A O 1
ATOM 661 N N . LEU A 1 85 ? 3.116 2.848 9.358 1.00 61.72 85 LEU A N 1
ATOM 662 C CA . LEU A 1 85 ? 2.237 3.893 9.877 1.00 61.72 85 LEU A CA 1
ATOM 663 C C . LEU A 1 85 ? 2.882 4.616 11.068 1.00 61.72 85 LEU A C 1
ATOM 665 O O . LEU A 1 85 ? 3.531 4.002 11.911 1.00 61.72 85 LEU A O 1
ATOM 669 N N . SER A 1 86 ? 2.699 5.937 11.115 1.00 57.19 86 SER A N 1
ATOM 670 C CA . SER A 1 86 ? 2.942 6.777 12.301 1.00 57.19 86 SER A CA 1
ATOM 671 C C . SER A 1 86 ? 1.613 7.100 12.966 1.00 57.19 86 SER A C 1
ATOM 673 O O . SER A 1 86 ? 0.658 7.425 12.251 1.00 57.19 86 SER A O 1
ATOM 675 N N . THR A 1 87 ? 1.594 7.085 14.301 1.00 52.19 87 THR A N 1
ATOM 676 C CA . THR A 1 87 ? 0.550 7.724 15.118 1.00 52.19 87 THR A CA 1
ATOM 677 C C . THR A 1 87 ? 0.465 9.220 14.838 1.00 52.19 87 THR A C 1
ATOM 679 O O . THR A 1 87 ? 1.535 9.857 14.692 1.00 52.19 87 THR A O 1
#